Protein AF-A0A3M6QMN0-F1 (afdb_monomer_lite)

Sequence (146 aa):
MASDKSIEEGFLLYELNLHVQDMNRLHAMLEEGHPPVAEWAELGCGLRDWLEGPALAQVTAAGATAQHLFEPLCAEHQGFHETRRAALHAFAGGDAARARHASSQMLRHASQLGRLLMALDDALRSAKSSKPDKSGMLVSEPLSEA

Organism: NCBI:txid1550736

Foldseek 3Di:
DPPPCDPDQCNLVVLLVVLVVLLVVLVCCLVVVPQDDPVNLDDDRPVVVCLVPCQCVLLVLLDDQLNVLNVLLVVLVVLLSVLVVQLNVCSVVVNSVSNVVSSVSNVVSSVSNVVSSVSNSVSSVVSVVPDDDPPDPPDDDDDDDD

pLDDT: mean 82.27, std 16.37, range [32.12, 97.25]

Structure (mmCIF, N/CA/C/O backbone):
data_AF-A0A3M6QMN0-F1
#
_entry.id   AF-A0A3M6QMN0-F1
#
loop_
_atom_site.group_PDB
_atom_site.id
_atom_site.type_symbol
_atom_site.label_atom_id
_atom_site.label_alt_id
_atom_site.label_comp_id
_atom_site.label_asym_id
_atom_site.label_entity_id
_atom_site.label_seq_id
_atom_site.pdbx_PDB_ins_code
_atom_site.Cartn_x
_atom_site.Cartn_y
_atom_site.Cartn_z
_atom_site.occupancy
_atom_site.B_iso_or_equiv
_atom_site.auth_seq_id
_atom_site.auth_comp_id
_atom_site.auth_asym_id
_atom_site.auth_atom_id
_atom_site.pdbx_PDB_model_num
ATOM 1 N N . MET A 1 1 ? 3.027 10.008 28.516 1.00 32.12 1 MET A N 1
ATOM 2 C CA . MET A 1 1 ? 1.664 10.376 28.084 1.00 32.12 1 MET A CA 1
ATOM 3 C C . MET A 1 1 ? 1.558 10.038 26.608 1.00 32.12 1 MET A C 1
ATOM 5 O O . MET A 1 1 ? 2.128 10.755 25.799 1.00 32.12 1 MET A O 1
ATOM 9 N N . ALA A 1 2 ? 0.961 8.899 26.258 1.00 32.97 2 ALA A N 1
ATOM 10 C CA . ALA A 1 2 ? 0.657 8.601 24.863 1.00 32.97 2 ALA A CA 1
ATOM 11 C C . ALA A 1 2 ? -0.628 9.363 24.538 1.00 32.97 2 ALA A C 1
ATOM 13 O O . ALA A 1 2 ? -1.689 8.999 25.040 1.00 32.97 2 ALA A O 1
ATOM 14 N N . SER A 1 3 ? -0.516 10.477 23.808 1.00 37.97 3 SER A N 1
ATOM 15 C CA . SER A 1 3 ? -1.696 11.118 23.233 1.00 37.97 3 SER A CA 1
ATOM 16 C C . SER A 1 3 ? -2.458 10.060 22.450 1.00 37.97 3 SER A C 1
ATOM 18 O O . SER A 1 3 ? -1.859 9.341 21.648 1.00 37.97 3 SER A O 1
ATOM 20 N N . ASP A 1 4 ? -3.751 9.965 22.732 1.00 43.94 4 ASP A N 1
ATOM 21 C CA . ASP A 1 4 ? -4.736 9.173 22.009 1.00 43.94 4 ASP A CA 1
ATOM 22 C C . ASP A 1 4 ? -4.748 9.652 20.550 1.00 43.94 4 ASP A C 1
ATOM 24 O O . ASP A 1 4 ? -5.508 10.536 20.163 1.00 43.94 4 ASP A O 1
ATOM 28 N N . LYS A 1 5 ? -3.787 9.176 19.748 1.00 51.25 5 LYS A N 1
ATOM 29 C CA . LYS A 1 5 ? -3.716 9.453 18.315 1.00 51.25 5 LYS A CA 1
ATOM 30 C C . LYS A 1 5 ?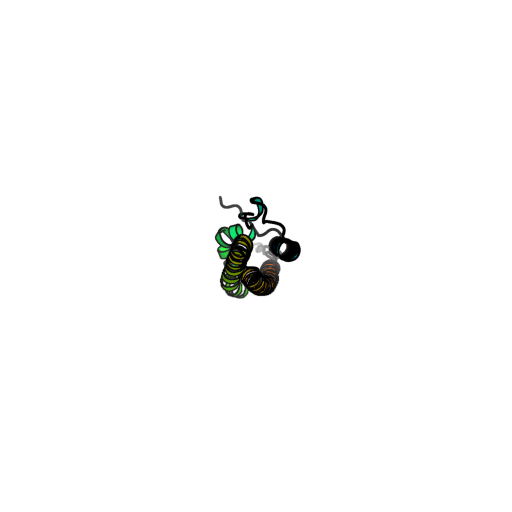 -4.769 8.581 17.659 1.00 51.25 5 LYS A C 1
ATOM 32 O O . LYS A 1 5 ? -4.449 7.556 17.066 1.00 51.25 5 LYS A O 1
ATOM 37 N N . SER A 1 6 ? -6.032 8.946 17.824 1.00 61.03 6 SER A N 1
ATOM 38 C CA . SER A 1 6 ? -7.105 8.424 16.993 1.00 61.03 6 SER A CA 1
ATOM 39 C C . SER A 1 6 ? -6.736 8.654 15.527 1.00 61.03 6 SER A C 1
ATOM 41 O O . SER A 1 6 ? -6.259 9.742 15.203 1.00 61.03 6 SER A O 1
ATOM 43 N N . ILE A 1 7 ? -6.957 7.669 14.649 1.00 72.44 7 ILE A N 1
ATOM 44 C CA . ILE A 1 7 ? -6.880 7.901 13.200 1.00 72.44 7 ILE A CA 1
ATOM 45 C C . ILE A 1 7 ? -7.738 9.127 12.860 1.00 72.44 7 ILE A C 1
ATOM 47 O O . ILE A 1 7 ? -8.933 9.148 13.192 1.00 72.44 7 ILE A O 1
ATOM 51 N N . GLU A 1 8 ? -7.122 10.117 12.210 1.00 77.56 8 GLU A N 1
ATOM 52 C CA . GLU A 1 8 ? -7.831 11.236 11.594 1.00 77.56 8 GLU A CA 1
ATOM 53 C C . GLU A 1 8 ? -8.813 10.700 10.550 1.00 77.56 8 GLU A C 1
ATOM 55 O O . GLU A 1 8 ? -8.507 9.776 9.791 1.00 77.56 8 GLU A O 1
ATOM 60 N N . GLU A 1 9 ? -10.025 11.247 10.530 1.00 77.25 9 GLU A N 1
ATOM 61 C CA . GLU A 1 9 ? -11.031 10.835 9.556 1.00 77.25 9 GLU A CA 1
ATOM 62 C C . GLU A 1 9 ? -10.492 10.989 8.130 1.00 77.25 9 GLU A C 1
ATOM 64 O O . GLU A 1 9 ? -9.913 12.010 7.770 1.00 77.25 9 GLU A O 1
ATOM 69 N N . GLY A 1 10 ? -10.660 9.945 7.317 1.00 81.69 10 GLY A N 1
ATOM 70 C CA . GLY A 1 10 ? -10.183 9.936 5.936 1.00 81.69 10 GLY A CA 1
ATOM 71 C C . GLY A 1 10 ? -8.716 9.542 5.745 1.00 81.69 10 GLY A C 1
ATOM 72 O O . GLY A 1 10 ? -8.315 9.384 4.596 1.00 81.69 10 GLY A O 1
ATOM 73 N N . PHE A 1 11 ? -7.935 9.293 6.807 1.00 89.06 11 PHE A N 1
ATOM 74 C CA . PHE A 1 11 ? -6.541 8.828 6.691 1.00 89.06 11 PHE A CA 1
ATOM 75 C C . PHE A 1 11 ? -6.396 7.600 5.776 1.00 89.06 11 PHE A C 1
ATOM 77 O O . PHE A 1 11 ? -5.602 7.615 4.841 1.00 89.06 11 PHE A O 1
ATOM 84 N N . LEU A 1 12 ? -7.204 6.553 5.986 1.00 89.31 12 LEU A N 1
ATOM 85 C CA . LEU A 1 12 ? -7.104 5.311 5.205 1.00 89.31 12 LEU A CA 1
ATOM 86 C C . LEU A 1 12 ? -7.433 5.523 3.718 1.00 89.31 12 LEU A C 1
ATOM 88 O O . LEU A 1 12 ? -6.816 4.906 2.850 1.00 89.31 12 LEU A O 1
ATOM 92 N N . LEU A 1 13 ? -8.373 6.422 3.413 1.00 87.25 13 LEU A N 1
ATOM 93 C CA . LEU A 1 13 ? -8.730 6.778 2.037 1.00 87.25 13 LEU A CA 1
ATOM 94 C C . LEU A 1 13 ? -7.658 7.650 1.377 1.00 87.25 13 LEU A C 1
ATOM 96 O O . LEU A 1 13 ? -7.368 7.479 0.193 1.00 87.25 13 LEU A O 1
ATOM 100 N N . TYR A 1 14 ? -7.052 8.561 2.139 1.00 89.06 14 TYR A N 1
ATOM 101 C CA . TYR A 1 14 ? -5.916 9.354 1.687 1.00 89.06 14 TYR A CA 1
ATOM 102 C C . TYR A 1 14 ? -4.731 8.453 1.316 1.00 89.06 14 TYR A C 1
ATOM 104 O O . TYR A 1 14 ? -4.208 8.560 0.205 1.00 89.06 14 TYR A O 1
ATOM 112 N N . GLU A 1 15 ? -4.374 7.508 2.188 1.00 89.75 15 GLU A N 1
ATOM 113 C CA . GLU A 1 15 ? -3.308 6.537 1.928 1.00 89.75 15 GLU A CA 1
ATOM 114 C C . GLU A 1 15 ? -3.624 5.648 0.717 1.00 89.75 15 GLU A C 1
ATOM 116 O O . GLU A 1 15 ? -2.757 5.434 -0.131 1.00 89.75 15 GLU A O 1
ATOM 121 N N . LEU A 1 16 ? -4.871 5.187 0.562 1.00 88.12 16 LEU A N 1
ATOM 122 C CA . LEU A 1 16 ? -5.293 4.456 -0.637 1.00 88.12 16 LEU A CA 1
ATOM 123 C C . LEU A 1 16 ? -5.080 5.289 -1.911 1.00 88.12 16 LEU A C 1
ATOM 125 O O . LEU A 1 16 ? -4.541 4.793 -2.901 1.00 88.12 16 LEU A O 1
ATOM 129 N N . ASN A 1 17 ? -5.468 6.563 -1.890 1.00 88.12 17 ASN A N 1
ATOM 130 C CA . ASN A 1 17 ? -5.266 7.461 -3.022 1.00 88.12 17 ASN A CA 1
ATOM 131 C C . ASN A 1 17 ? -3.771 7.656 -3.345 1.00 88.12 17 ASN A C 1
ATOM 133 O O . ASN A 1 17 ? -3.412 7.664 -4.523 1.00 88.12 17 ASN A O 1
ATOM 137 N N . LEU A 1 18 ? -2.888 7.741 -2.343 1.00 88.56 18 LEU A N 1
ATOM 138 C CA . LEU A 1 18 ? -1.439 7.791 -2.581 1.00 88.56 18 LEU A CA 1
ATOM 139 C C . LEU A 1 18 ? -0.929 6.537 -3.309 1.00 88.56 18 LEU A C 1
ATOM 141 O O . LEU A 1 18 ? -0.159 6.662 -4.263 1.00 88.56 18 LEU A O 1
ATOM 145 N N . HIS A 1 19 ? -1.406 5.348 -2.931 1.00 90.06 19 HIS A N 1
ATOM 146 C CA . HIS A 1 19 ? -1.042 4.096 -3.606 1.00 90.06 19 HIS A CA 1
ATOM 147 C C . HIS A 1 19 ? -1.545 4.050 -5.057 1.00 90.06 19 HIS A C 1
ATOM 149 O O . HIS A 1 19 ? -0.820 3.619 -5.953 1.00 90.06 19 HIS A O 1
ATOM 155 N N . VAL A 1 20 ? -2.758 4.546 -5.326 1.00 88.19 20 VAL A N 1
ATOM 156 C CA . VAL A 1 20 ? -3.295 4.653 -6.696 1.00 88.19 20 VAL A CA 1
ATOM 157 C C . VAL A 1 20 ? -2.468 5.622 -7.545 1.00 88.19 20 VAL A C 1
ATOM 159 O O . VAL A 1 20 ? -2.174 5.339 -8.708 1.00 88.19 20 VAL A O 1
ATOM 162 N N . GLN A 1 21 ? -2.055 6.759 -6.982 1.00 87.12 21 GLN A N 1
ATOM 163 C CA . GLN A 1 21 ? -1.193 7.706 -7.690 1.00 87.12 21 GLN A CA 1
ATOM 164 C C . GLN A 1 21 ? 0.176 7.103 -8.009 1.00 87.12 21 GLN A C 1
ATOM 166 O O . GLN A 1 21 ? 0.673 7.283 -9.120 1.00 87.12 21 GLN A O 1
ATOM 171 N N . ASP A 1 22 ? 0.770 6.373 -7.066 1.00 86.19 22 ASP A N 1
ATOM 172 C CA . ASP A 1 22 ? 2.033 5.667 -7.280 1.00 86.19 22 ASP A CA 1
ATOM 173 C C . ASP A 1 22 ? 1.914 4.609 -8.388 1.00 86.19 22 ASP A C 1
ATOM 175 O O . ASP A 1 22 ? 2.745 4.563 -9.296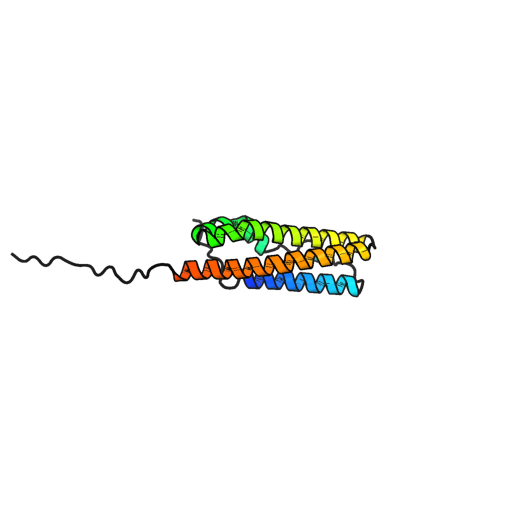 1.00 86.19 22 ASP A O 1
ATOM 179 N N . MET A 1 23 ? 0.820 3.845 -8.401 1.00 87.88 23 MET A N 1
ATOM 180 C CA . MET A 1 23 ? 0.515 2.909 -9.482 1.00 87.88 23 MET A CA 1
ATOM 181 C C . MET A 1 23 ? 0.435 3.575 -10.854 1.00 87.88 23 MET A C 1
ATOM 183 O O . MET A 1 23 ? 1.032 3.081 -11.812 1.00 87.88 23 MET A O 1
ATOM 187 N N . ASN A 1 24 ? -0.294 4.687 -10.959 1.00 86.50 24 ASN A N 1
ATOM 188 C CA . ASN A 1 24 ? -0.450 5.408 -12.221 1.00 86.50 24 ASN A CA 1
ATOM 189 C C . ASN A 1 24 ? 0.892 5.948 -12.725 1.00 86.50 24 ASN A C 1
ATOM 191 O O . ASN A 1 24 ? 1.178 5.859 -13.918 1.00 86.50 24 ASN A O 1
ATOM 195 N N . ARG A 1 25 ? 1.743 6.447 -11.819 1.00 85.69 25 ARG A N 1
ATOM 196 C CA . ARG A 1 25 ? 3.104 6.889 -12.157 1.00 85.69 25 ARG A CA 1
ATOM 197 C C . ARG A 1 25 ? 3.961 5.731 -12.655 1.00 85.69 25 ARG A C 1
ATOM 199 O O . ARG A 1 25 ? 4.615 5.874 -13.683 1.00 85.69 25 ARG A O 1
ATOM 206 N N . LEU A 1 26 ? 3.930 4.583 -11.973 1.00 85.12 26 LEU A N 1
ATOM 207 C CA . LEU A 1 26 ? 4.667 3.399 -12.418 1.00 85.12 26 LEU A CA 1
ATOM 208 C C . LEU A 1 26 ? 4.180 2.933 -13.794 1.00 85.12 26 LEU A C 1
ATOM 210 O O . LEU A 1 26 ? 4.994 2.596 -14.646 1.00 85.12 26 LEU A O 1
ATOM 214 N N . HIS A 1 27 ? 2.868 2.927 -14.029 1.00 86.00 27 HIS A N 1
ATOM 215 C CA . HIS A 1 27 ? 2.304 2.527 -15.314 1.00 86.00 27 HIS A CA 1
ATOM 216 C C . HIS A 1 27 ? 2.758 3.456 -16.446 1.00 86.00 27 HIS A C 1
ATOM 218 O O . HIS A 1 27 ? 3.270 2.971 -17.450 1.00 86.00 27 HIS A O 1
ATOM 224 N N . ALA A 1 28 ? 2.647 4.775 -16.256 1.00 85.44 28 ALA A N 1
ATOM 225 C CA . ALA A 1 28 ? 3.127 5.759 -17.225 1.00 85.44 28 ALA A CA 1
ATOM 226 C C . ALA A 1 28 ? 4.625 5.580 -17.511 1.00 85.44 28 ALA A C 1
ATOM 228 O O . ALA A 1 28 ? 5.034 5.523 -18.662 1.00 85.44 28 ALA A O 1
ATOM 229 N N . MET A 1 29 ? 5.438 5.374 -16.472 1.00 84.62 29 MET A N 1
ATOM 230 C CA . MET A 1 29 ? 6.874 5.118 -16.608 1.00 84.62 29 MET A CA 1
ATOM 231 C C . MET A 1 29 ? 7.175 3.867 -17.452 1.00 84.62 29 MET A C 1
ATOM 233 O O . MET A 1 29 ? 8.055 3.898 -18.311 1.00 84.62 29 MET A O 1
ATOM 237 N N . LEU A 1 30 ? 6.450 2.768 -17.219 1.00 83.38 30 LEU A N 1
ATOM 238 C CA . LEU A 1 30 ? 6.639 1.517 -17.959 1.00 83.38 30 LEU A CA 1
ATOM 239 C C . LEU A 1 30 ? 6.226 1.631 -19.434 1.00 83.38 30 LEU A C 1
ATOM 241 O O . LEU A 1 30 ? 6.864 1.002 -20.277 1.00 83.38 30 LEU A O 1
ATOM 245 N N . GLU A 1 31 ? 5.186 2.408 -19.739 1.00 84.75 31 GLU A N 1
ATOM 246 C CA . GLU A 1 31 ? 4.688 2.617 -21.106 1.00 84.75 31 GLU A CA 1
ATOM 247 C C . GLU A 1 31 ? 5.524 3.649 -21.881 1.00 84.75 31 GLU A C 1
ATOM 249 O O . GLU A 1 31 ? 5.846 3.440 -23.049 1.00 84.75 31 GLU A O 1
ATOM 254 N N . GLU A 1 32 ? 5.923 4.743 -21.230 1.00 83.38 32 GLU A N 1
ATOM 255 C CA . GLU A 1 32 ? 6.679 5.842 -21.846 1.00 83.38 32 GLU A CA 1
ATOM 256 C C . GLU A 1 32 ? 8.196 5.576 -21.880 1.00 83.38 32 GLU A C 1
ATOM 258 O O . GLU A 1 32 ? 8.937 6.252 -22.594 1.00 83.38 32 GLU A O 1
ATOM 263 N N . GLY A 1 33 ? 8.683 4.579 -21.133 1.00 73.94 33 GLY A N 1
ATOM 264 C CA . GLY A 1 33 ? 10.097 4.197 -21.112 1.00 73.94 33 GLY A CA 1
ATOM 265 C C . GLY A 1 33 ? 10.999 5.176 -20.354 1.00 73.94 33 GLY A C 1
ATOM 266 O O . GLY A 1 33 ? 12.221 5.140 -20.514 1.00 73.94 33 GLY A O 1
ATOM 267 N N . HIS A 1 34 ? 10.429 6.050 -19.523 1.00 73.38 34 HIS A N 1
ATOM 268 C CA . HIS A 1 34 ? 11.205 6.979 -18.707 1.00 73.38 34 HIS A CA 1
ATOM 269 C C . HIS A 1 34 ? 11.889 6.248 -17.541 1.00 73.38 34 HIS A C 1
ATOM 271 O O . HIS A 1 34 ? 11.259 5.422 -16.886 1.00 73.38 34 HIS A O 1
ATOM 277 N N . PRO A 1 35 ? 13.174 6.520 -17.247 1.00 63.66 35 PRO A N 1
ATOM 278 C CA . PRO A 1 35 ? 13.850 5.904 -16.112 1.00 63.66 35 PRO A CA 1
ATOM 279 C C . PRO A 1 35 ? 13.185 6.318 -14.789 1.00 63.66 35 PRO A C 1
ATOM 281 O O . PRO A 1 35 ? 12.773 7.475 -14.657 1.00 63.66 35 PRO A O 1
ATOM 284 N N . PRO A 1 36 ? 13.109 5.421 -13.787 1.00 62.09 36 PRO A N 1
ATOM 285 C CA . PRO A 1 36 ? 12.656 5.800 -12.459 1.00 62.09 36 PRO A CA 1
ATOM 286 C C . PRO A 1 36 ? 13.590 6.868 -11.893 1.00 62.09 36 PRO A C 1
ATOM 288 O O . PRO A 1 36 ? 14.809 6.691 -11.845 1.00 62.09 36 PRO A O 1
ATOM 291 N N . VAL A 1 37 ? 13.018 7.985 -11.458 1.00 63.69 37 VAL A N 1
ATOM 292 C CA . VAL A 1 37 ? 13.769 9.028 -10.755 1.00 63.69 37 VAL A CA 1
ATOM 293 C C . VAL A 1 37 ? 14.143 8.485 -9.373 1.00 63.69 37 VAL A C 1
ATOM 295 O O . VAL A 1 37 ? 13.326 7.822 -8.735 1.00 63.69 37 VAL A O 1
ATOM 298 N N . ALA A 1 38 ? 15.366 8.740 -8.896 1.00 55.88 38 ALA A N 1
ATOM 299 C CA . ALA A 1 38 ? 15.866 8.206 -7.618 1.00 55.88 38 ALA A CA 1
ATOM 300 C C . ALA A 1 38 ? 14.942 8.514 -6.417 1.00 55.88 38 ALA A C 1
ATOM 302 O O . ALA A 1 38 ? 14.858 7.729 -5.477 1.00 55.88 38 ALA A O 1
ATOM 303 N N . GLU A 1 39 ? 14.182 9.607 -6.492 1.00 55.53 39 GLU A N 1
ATOM 304 C CA . GLU A 1 39 ? 13.162 10.011 -5.514 1.00 55.53 39 GLU A CA 1
ATOM 305 C C . GLU A 1 39 ? 11.999 9.009 -5.372 1.00 55.53 39 GLU A C 1
ATOM 307 O O . GLU A 1 39 ? 11.268 9.041 -4.386 1.00 55.53 39 GLU A O 1
ATOM 312 N N . TRP A 1 40 ? 11.806 8.097 -6.328 1.00 57.62 40 TRP A N 1
ATOM 313 C CA . TRP A 1 40 ? 10.689 7.146 -6.330 1.00 57.62 40 TRP A CA 1
ATOM 314 C C . TRP A 1 40 ? 11.004 5.835 -5.604 1.00 57.62 40 TRP A C 1
ATOM 316 O O . TRP A 1 40 ? 10.109 5.001 -5.438 1.00 57.62 40 TRP A O 1
ATOM 326 N N . ALA A 1 41 ? 12.251 5.625 -5.177 1.00 53.94 41 ALA A N 1
ATOM 327 C CA . ALA A 1 41 ? 12.669 4.391 -4.517 1.00 53.94 41 ALA A CA 1
ATOM 328 C C . ALA A 1 41 ? 12.159 4.282 -3.068 1.00 53.94 41 ALA A C 1
ATOM 330 O O . ALA A 1 41 ? 11.881 3.173 -2.613 1.00 53.94 41 ALA A O 1
ATOM 331 N N . GLU A 1 42 ? 11.980 5.408 -2.368 1.00 55.75 42 GLU A N 1
ATOM 332 C CA . GLU A 1 42 ? 11.708 5.428 -0.923 1.00 55.75 42 GLU A CA 1
ATOM 333 C C . GLU A 1 42 ? 10.771 6.572 -0.506 1.00 55.75 42 GLU A C 1
ATOM 335 O O . GLU A 1 42 ? 11.045 7.317 0.433 1.00 55.75 42 GLU A O 1
ATOM 340 N N . LEU A 1 43 ? 9.624 6.722 -1.173 1.00 57.81 43 LEU A N 1
ATOM 341 C CA . LEU A 1 43 ? 8.548 7.498 -0.556 1.00 57.81 43 LEU A CA 1
ATOM 342 C C . LEU A 1 43 ? 8.088 6.735 0.691 1.00 57.81 43 LEU A C 1
ATOM 344 O O . LEU A 1 43 ? 7.605 5.603 0.597 1.00 57.81 43 LEU A O 1
ATOM 348 N N . GLY A 1 44 ? 8.307 7.332 1.865 1.00 66.50 44 GLY A N 1
ATOM 349 C CA . GLY A 1 44 ? 7.761 6.832 3.123 1.00 66.50 44 GLY A CA 1
ATOM 350 C C . GLY A 1 44 ? 6.258 6.604 2.970 1.00 66.50 44 GLY A C 1
ATOM 351 O O . GLY A 1 44 ? 5.549 7.462 2.450 1.00 66.50 44 GLY A O 1
ATOM 352 N N . CYS A 1 45 ? 5.793 5.421 3.363 1.00 86.44 45 CYS A N 1
ATOM 353 C CA . CYS A 1 45 ? 4.389 5.055 3.276 1.00 86.44 45 CYS A CA 1
ATOM 354 C C . CYS A 1 45 ? 3.743 5.338 4.634 1.00 86.44 45 CYS A C 1
ATOM 356 O O . CYS A 1 45 ? 4.041 4.641 5.604 1.00 86.44 45 CYS A O 1
ATOM 358 N N . GLY A 1 46 ? 2.881 6.356 4.710 1.00 88.62 46 GLY A N 1
ATOM 359 C CA . GLY A 1 46 ? 2.192 6.717 5.953 1.00 88.62 46 GLY A CA 1
ATOM 360 C C . GLY A 1 46 ? 1.354 5.557 6.489 1.00 88.62 46 GLY A C 1
ATOM 361 O O . GLY A 1 46 ? 1.305 5.323 7.698 1.00 88.62 46 GLY A O 1
ATOM 362 N N . LEU A 1 47 ? 0.777 4.759 5.585 1.00 91.25 47 LEU A N 1
ATOM 363 C CA . LEU A 1 47 ? 0.097 3.519 5.932 1.00 91.25 47 LEU A CA 1
ATOM 364 C C . LEU A 1 47 ? 1.034 2.521 6.618 1.00 91.25 47 LEU A C 1
ATOM 366 O O . LEU A 1 47 ? 0.639 1.951 7.629 1.00 91.25 47 LEU A O 1
ATOM 370 N N . ARG A 1 48 ? 2.273 2.339 6.140 1.00 91.75 48 ARG A N 1
ATOM 371 C CA . ARG A 1 48 ? 3.265 1.476 6.807 1.00 91.75 48 ARG A CA 1
ATOM 372 C C . ARG A 1 48 ? 3.530 1.943 8.232 1.00 91.75 48 ARG A C 1
ATOM 374 O O . ARG A 1 48 ? 3.444 1.142 9.157 1.00 91.75 48 ARG A O 1
ATOM 381 N N . ASP A 1 49 ? 3.811 3.231 8.400 1.00 91.00 49 ASP A N 1
ATOM 382 C CA . ASP A 1 49 ? 4.145 3.803 9.705 1.00 91.00 49 ASP A CA 1
ATOM 383 C C . ASP A 1 49 ? 2.970 3.657 10.688 1.00 91.00 49 ASP A C 1
ATOM 385 O O . ASP A 1 49 ? 3.156 3.437 11.888 1.00 91.00 49 ASP A O 1
ATOM 389 N N . TRP A 1 50 ? 1.736 3.726 10.179 1.00 93.50 50 TRP A N 1
ATOM 390 C CA . TRP A 1 50 ? 0.544 3.431 10.961 1.00 93.50 50 TRP A CA 1
ATOM 391 C C . TRP A 1 50 ? 0.425 1.938 11.310 1.00 93.50 50 TRP A C 1
ATOM 393 O O . TRP A 1 50 ? 0.237 1.617 12.488 1.00 93.50 50 TRP A O 1
ATOM 403 N N . LEU A 1 51 ? 0.564 1.042 10.323 1.00 93.12 51 LEU A N 1
ATOM 404 C CA . LEU A 1 51 ? 0.476 -0.419 10.480 1.00 93.12 51 LEU A CA 1
ATOM 405 C C . LEU A 1 51 ? 1.492 -0.955 11.499 1.00 93.12 51 LEU A C 1
ATOM 407 O O . LEU A 1 51 ? 1.141 -1.783 12.337 1.00 93.12 51 LEU A O 1
ATOM 411 N N . GLU A 1 52 ? 2.729 -0.461 11.452 1.00 90.19 52 GLU A N 1
ATOM 412 C CA . GLU A 1 52 ? 3.819 -0.847 12.360 1.00 90.19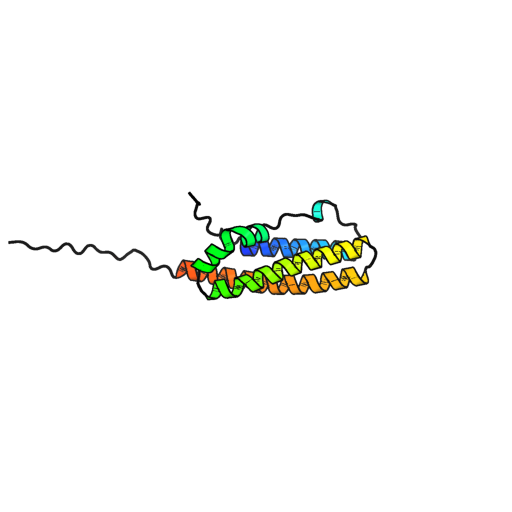 52 GLU A CA 1
ATOM 413 C C . GLU A 1 52 ? 3.733 -0.154 13.730 1.00 90.19 52 GLU A C 1
ATOM 415 O O . GLU A 1 52 ? 4.384 -0.572 14.689 1.00 90.19 52 GLU A O 1
ATOM 420 N N . GLY A 1 53 ? 2.933 0.908 13.833 1.00 89.94 53 GLY A N 1
ATOM 421 C CA . GLY A 1 53 ? 2.766 1.700 15.041 1.00 89.94 53 GLY A CA 1
ATOM 422 C C . GLY A 1 53 ? 1.409 1.468 15.717 1.00 89.94 53 GLY A C 1
ATOM 423 O O . GLY A 1 53 ? 1.161 0.409 16.297 1.00 89.94 53 GLY A O 1
ATOM 424 N N . PRO A 1 54 ? 0.523 2.480 15.744 1.00 91.56 54 PRO A N 1
ATOM 425 C CA . PRO A 1 54 ? -0.677 2.452 16.575 1.00 91.56 54 PRO A CA 1
ATOM 426 C C . PRO A 1 54 ? -1.808 1.566 16.030 1.00 91.56 54 PRO A C 1
ATOM 428 O O . PRO A 1 54 ? -2.794 1.363 16.746 1.00 91.56 54 PRO A O 1
ATOM 431 N N . ALA A 1 55 ? -1.705 1.049 14.800 1.00 91.81 55 ALA A N 1
ATOM 432 C CA . ALA A 1 55 ? -2.803 0.348 14.144 1.00 91.81 55 ALA A CA 1
ATOM 433 C C . ALA A 1 55 ? -3.340 -0.826 14.959 1.00 91.81 55 ALA A C 1
ATOM 435 O O . ALA A 1 55 ? -4.545 -0.898 15.192 1.00 91.81 55 ALA A O 1
ATOM 436 N N . LEU A 1 56 ? -2.456 -1.700 15.455 1.00 93.56 56 LEU A N 1
ATOM 437 C CA . LEU A 1 56 ? -2.862 -2.903 16.184 1.00 93.56 56 LEU A CA 1
ATOM 438 C C . LEU A 1 56 ? -3.727 -2.565 17.408 1.00 93.56 56 LEU A C 1
ATOM 440 O O . LEU A 1 56 ? -4.756 -3.199 17.640 1.00 93.56 56 LEU A O 1
ATOM 444 N N . ALA A 1 57 ? -3.354 -1.539 18.173 1.00 92.75 57 ALA A N 1
ATOM 445 C CA . ALA A 1 57 ? -4.128 -1.107 19.334 1.00 92.75 57 ALA A CA 1
ATOM 446 C C . ALA A 1 57 ? -5.505 -0.554 18.926 1.00 92.75 57 ALA A C 1
ATOM 448 O O . ALA A 1 57 ? -6.515 -0.866 19.559 1.00 92.75 57 ALA A O 1
ATOM 449 N N . GLN A 1 58 ? -5.561 0.226 17.845 1.00 91.44 58 GLN A N 1
ATOM 450 C CA . GLN A 1 58 ? -6.797 0.836 17.353 1.00 91.44 58 GLN A CA 1
ATOM 451 C C . GLN A 1 58 ? -7.772 -0.197 16.778 1.00 91.44 58 GLN A C 1
ATOM 453 O O . GLN A 1 58 ? -8.953 -0.177 17.126 1.00 91.44 58 GLN A O 1
ATOM 458 N N . VAL A 1 59 ? -7.292 -1.133 15.952 1.00 93.94 59 VAL A N 1
ATOM 459 C CA . VAL A 1 59 ? -8.133 -2.219 15.423 1.00 93.94 59 VAL A CA 1
ATOM 460 C C . VAL A 1 59 ? -8.573 -3.160 16.541 1.00 93.94 59 VAL A C 1
ATOM 462 O O . VAL A 1 59 ? -9.713 -3.617 16.540 1.00 93.94 59 VAL A O 1
ATOM 465 N N . THR A 1 60 ? -7.721 -3.378 17.552 1.00 94.12 60 THR A N 1
ATOM 466 C CA . THR A 1 60 ? -8.085 -4.170 18.732 1.00 94.12 60 THR A CA 1
ATOM 467 C C . THR A 1 60 ? -9.250 -3.532 19.480 1.00 94.12 60 THR A C 1
ATOM 469 O O . THR A 1 60 ? -10.235 -4.213 19.768 1.00 94.12 60 THR A O 1
ATOM 472 N N . ALA A 1 61 ? -9.170 -2.223 19.735 1.00 91.69 61 ALA A N 1
ATOM 473 C CA . ALA A 1 61 ? -10.208 -1.461 20.422 1.00 91.69 61 ALA A CA 1
ATOM 474 C C . ALA A 1 61 ? -11.526 -1.361 19.631 1.00 91.69 61 ALA A C 1
ATOM 476 O O . ALA A 1 61 ? -12.586 -1.208 20.235 1.00 91.69 61 ALA A O 1
ATOM 477 N N . ALA A 1 62 ? -11.475 -1.455 18.299 1.00 91.38 62 ALA A N 1
ATOM 478 C CA . ALA A 1 62 ? -12.656 -1.421 17.437 1.00 91.38 62 ALA A CA 1
ATOM 479 C C . ALA A 1 62 ? -13.425 -2.755 17.377 1.00 91.38 62 ALA A C 1
ATOM 481 O O . ALA A 1 62 ? -14.583 -2.778 16.963 1.00 91.38 62 ALA A O 1
ATOM 482 N N . GLY A 1 63 ? -12.813 -3.856 17.823 1.00 94.12 63 GLY A N 1
ATOM 483 C CA . GLY A 1 63 ? -13.460 -5.160 17.964 1.00 94.12 63 GLY A CA 1
ATOM 484 C C . GLY A 1 63 ? -13.047 -6.193 16.914 1.00 94.12 63 GLY A C 1
ATOM 485 O O . GLY A 1 63 ? -12.209 -5.950 16.045 1.00 94.12 63 GLY A O 1
ATOM 486 N N . ALA A 1 64 ? -13.642 -7.385 17.014 1.00 94.69 64 ALA A N 1
ATOM 487 C CA . ALA A 1 64 ? -13.199 -8.569 16.278 1.00 94.69 64 ALA A CA 1
ATOM 488 C C . ALA A 1 64 ? -13.193 -8.371 14.755 1.00 94.69 64 ALA A C 1
ATOM 490 O O . ALA A 1 64 ? -12.254 -8.806 14.097 1.00 94.69 64 ALA A O 1
ATOM 491 N N . THR A 1 65 ? -14.193 -7.697 14.182 1.00 95.00 65 THR A N 1
ATOM 492 C CA . THR A 1 65 ? -14.253 -7.456 12.730 1.00 95.00 65 THR A CA 1
ATOM 493 C C . THR A 1 65 ? -13.032 -6.685 12.229 1.00 95.00 65 THR A C 1
ATOM 495 O O . THR A 1 65 ? -12.417 -7.096 11.252 1.00 95.00 65 THR A O 1
ATOM 498 N N . ALA A 1 66 ? -12.634 -5.610 12.918 1.00 94.94 66 ALA A N 1
ATOM 499 C CA . ALA A 1 66 ? -11.462 -4.821 12.543 1.00 94.94 66 ALA A CA 1
ATOM 500 C C . ALA A 1 66 ? -10.159 -5.624 12.697 1.00 94.94 66 ALA A C 1
ATOM 502 O O . ALA A 1 66 ? -9.285 -5.549 11.837 1.00 94.94 66 ALA A O 1
ATOM 503 N N . GLN A 1 67 ? -10.049 -6.444 13.749 1.00 95.50 67 GLN A N 1
ATOM 504 C CA . GLN A 1 67 ? -8.890 -7.320 13.957 1.00 95.50 67 GLN A CA 1
ATOM 505 C C . GLN A 1 67 ? -8.731 -8.358 12.834 1.00 95.50 67 GLN A C 1
ATOM 507 O O . GLN A 1 67 ? -7.624 -8.543 12.337 1.00 95.50 67 GLN A O 1
ATOM 512 N N . HIS A 1 68 ? -9.824 -8.986 12.378 1.00 96.50 68 HIS A N 1
ATOM 513 C CA . HIS A 1 68 ? -9.778 -9.970 11.284 1.00 96.50 68 HIS A CA 1
ATOM 514 C C . HIS A 1 68 ? -9.337 -9.368 9.942 1.00 96.50 68 HIS A C 1
ATOM 516 O O . HIS A 1 68 ? -8.851 -10.091 9.076 1.00 96.50 68 HIS A O 1
ATOM 522 N N . LEU A 1 69 ? -9.503 -8.057 9.754 1.00 96.62 69 LEU A N 1
ATOM 523 C CA . LEU A 1 69 ? -9.064 -7.355 8.546 1.00 96.62 69 LEU A CA 1
ATOM 524 C C . LEU A 1 69 ? -7.584 -6.958 8.598 1.00 96.62 69 LEU A C 1
ATOM 526 O O . LEU A 1 69 ? -6.989 -6.712 7.552 1.00 96.62 69 LEU A O 1
ATOM 530 N N . PHE A 1 70 ? -6.988 -6.895 9.791 1.00 95.31 70 PHE A N 1
ATOM 531 C CA . PHE A 1 70 ? -5.672 -6.295 9.998 1.00 95.31 70 PHE A CA 1
ATOM 532 C C . PHE A 1 70 ? -4.524 -7.117 9.403 1.00 95.31 70 PHE A C 1
ATOM 534 O O . PHE A 1 70 ? -3.705 -6.583 8.663 1.00 95.31 70 PHE A O 1
ATOM 541 N N . GLU A 1 71 ? -4.470 -8.420 9.674 1.00 95.62 71 GLU A N 1
ATOM 542 C CA . GLU A 1 71 ? -3.402 -9.279 9.147 1.00 95.62 71 GLU A CA 1
ATOM 543 C C . GLU A 1 71 ? -3.422 -9.371 7.606 1.00 95.62 71 GLU A C 1
ATOM 545 O O . GLU A 1 71 ? -2.377 -9.131 6.991 1.00 95.62 71 GLU A O 1
ATOM 550 N N . PRO A 1 72 ? -4.580 -9.599 6.944 1.00 97.25 72 PRO A N 1
ATOM 551 C CA . PRO A 1 72 ? -4.662 -9.509 5.489 1.00 97.25 72 PRO A CA 1
ATOM 552 C C . PRO A 1 72 ? -4.229 -8.142 4.949 1.00 97.25 72 PRO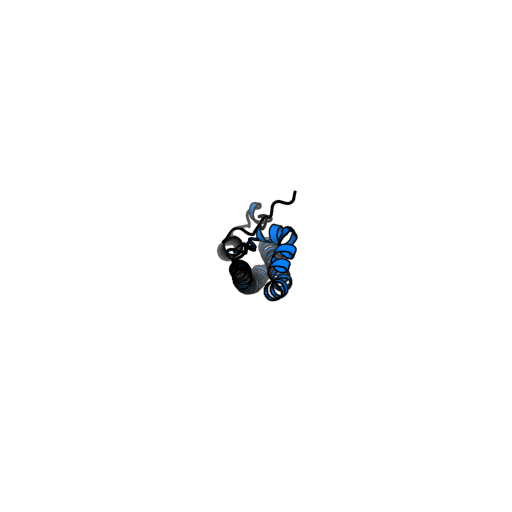 A C 1
ATOM 554 O O . PRO A 1 72 ? -3.570 -8.074 3.916 1.00 97.25 72 PRO A O 1
ATOM 557 N N . LEU A 1 73 ? -4.574 -7.050 5.642 1.00 96.31 73 LEU A N 1
ATOM 558 C CA . LEU A 1 73 ? -4.195 -5.699 5.227 1.00 96.31 73 LEU A CA 1
ATOM 559 C C . LEU A 1 73 ? -2.673 -5.526 5.210 1.00 96.31 73 LEU A C 1
ATOM 561 O O . LEU A 1 73 ? -2.128 -5.030 4.223 1.00 96.31 73 LEU A O 1
ATOM 565 N N . CYS A 1 74 ? -1.990 -5.975 6.266 1.00 95.44 74 CYS A N 1
ATOM 566 C CA . CYS A 1 74 ? -0.531 -5.952 6.348 1.00 95.44 74 CYS A CA 1
ATOM 567 C C . CYS A 1 74 ? 0.116 -6.752 5.211 1.00 95.44 74 CYS A C 1
ATOM 569 O O . CYS A 1 74 ? 1.028 -6.252 4.549 1.00 95.44 74 CYS A O 1
ATOM 571 N N . ALA A 1 75 ? -0.378 -7.968 4.959 1.00 95.88 75 ALA A N 1
ATOM 572 C CA . ALA A 1 75 ? 0.160 -8.844 3.922 1.00 95.88 75 ALA A CA 1
ATOM 573 C C . ALA A 1 75 ? 0.027 -8.230 2.519 1.00 95.88 75 ALA A C 1
ATOM 575 O O . ALA A 1 75 ? 0.978 -8.233 1.738 1.00 95.88 75 ALA A O 1
ATOM 576 N N . GLU A 1 76 ? -1.133 -7.656 2.203 1.00 96.19 76 GLU A N 1
ATOM 577 C CA . GLU A 1 76 ? -1.395 -7.061 0.888 1.00 96.19 76 GLU A CA 1
ATOM 578 C C . GLU A 1 76 ? -0.621 -5.759 0.675 1.00 96.19 76 GLU A C 1
ATOM 580 O O . GLU A 1 76 ? -0.100 -5.515 -0.415 1.00 96.19 76 GLU A O 1
ATOM 585 N N . HIS A 1 77 ? -0.470 -4.951 1.725 1.00 95.25 77 HIS A N 1
ATOM 586 C CA . HIS A 1 77 ? 0.383 -3.767 1.701 1.00 95.25 77 HIS A CA 1
ATOM 587 C C . HIS A 1 77 ? 1.861 -4.131 1.463 1.00 95.25 77 HIS A C 1
ATOM 589 O O . HIS A 1 77 ? 2.528 -3.526 0.620 1.00 95.25 77 HIS A O 1
ATOM 595 N N . GLN A 1 78 ? 2.376 -5.157 2.148 1.00 94.44 78 GLN A N 1
ATOM 596 C CA . GLN A 1 78 ? 3.734 -5.648 1.914 1.00 94.44 78 GLN A CA 1
ATOM 597 C C . GLN A 1 78 ? 3.899 -6.185 0.482 1.00 94.44 78 GLN A C 1
ATOM 599 O O . GLN A 1 78 ? 4.834 -5.788 -0.218 1.00 94.44 78 GLN A O 1
ATOM 604 N N . GLY A 1 79 ? 2.962 -7.018 0.016 1.00 94.62 79 GLY A N 1
ATOM 605 C CA . GLY A 1 79 ? 2.972 -7.575 -1.339 1.00 94.62 79 GLY A CA 1
ATOM 606 C C . GLY A 1 79 ? 2.945 -6.500 -2.430 1.00 94.62 79 GLY A C 1
ATOM 607 O O . GLY A 1 79 ? 3.668 -6.600 -3.427 1.00 94.62 79 GLY A O 1
ATOM 608 N N . PHE A 1 80 ? 2.196 -5.413 -2.223 1.00 94.19 80 PHE A N 1
ATOM 609 C CA . PHE A 1 80 ? 2.214 -4.248 -3.108 1.00 94.19 80 PHE A CA 1
ATOM 610 C C . PHE A 1 80 ? 3.627 -3.659 -3.250 1.00 94.19 80 PHE A C 1
ATOM 612 O O . PHE A 1 80 ? 4.139 -3.526 -4.362 1.00 94.19 80 PHE A O 1
ATOM 619 N N . HIS A 1 81 ? 4.299 -3.349 -2.139 1.00 92.44 81 HIS A N 1
ATOM 620 C CA . HIS A 1 81 ? 5.631 -2.740 -2.184 1.00 92.44 81 HIS A CA 1
ATOM 621 C C . HIS A 1 81 ? 6.713 -3.684 -2.725 1.00 92.44 81 HIS A C 1
ATOM 623 O O . HIS A 1 81 ? 7.616 -3.244 -3.444 1.00 92.44 81 HIS A O 1
ATOM 629 N N . GLU A 1 82 ? 6.629 -4.978 -2.421 1.00 93.19 82 GLU A N 1
ATOM 630 C CA . GLU A 1 82 ? 7.545 -5.985 -2.961 1.00 93.19 82 GLU A CA 1
ATOM 631 C C . GLU A 1 82 ? 7.404 -6.121 -4.481 1.00 93.19 82 GLU A C 1
ATOM 633 O O . GLU A 1 82 ? 8.403 -6.085 -5.207 1.00 93.19 82 GLU A O 1
ATOM 638 N N . THR A 1 83 ? 6.170 -6.207 -4.984 1.00 93.62 83 THR A N 1
ATOM 639 C CA . THR A 1 83 ? 5.903 -6.304 -6.428 1.00 93.62 83 THR A CA 1
ATOM 640 C C . THR A 1 83 ? 6.250 -5.015 -7.167 1.00 93.62 83 THR A C 1
ATOM 642 O O . THR A 1 83 ? 6.828 -5.080 -8.255 1.00 93.62 83 THR A O 1
ATOM 645 N N . ARG A 1 84 ? 6.026 -3.847 -6.554 1.00 91.12 84 ARG A N 1
ATOM 646 C CA . ARG A 1 84 ? 6.514 -2.555 -7.057 1.00 91.12 84 ARG A CA 1
ATOM 647 C C . ARG A 1 84 ? 8.035 -2.545 -7.211 1.00 91.12 84 ARG A C 1
ATOM 649 O O . ARG A 1 84 ? 8.550 -2.193 -8.272 1.00 91.12 84 ARG A O 1
ATOM 656 N N . ARG A 1 85 ? 8.771 -2.966 -6.175 1.00 90.56 85 ARG A N 1
ATOM 657 C CA . ARG A 1 85 ? 10.241 -3.055 -6.212 1.00 90.56 85 ARG A CA 1
ATOM 658 C C . ARG A 1 85 ? 10.707 -4.016 -7.306 1.00 90.56 85 ARG A C 1
ATOM 660 O O . ARG A 1 85 ? 11.644 -3.702 -8.037 1.00 90.56 85 ARG A O 1
ATOM 667 N N . ALA A 1 86 ? 10.032 -5.155 -7.456 1.00 91.81 86 ALA A N 1
ATOM 668 C CA . ALA A 1 86 ? 10.321 -6.116 -8.515 1.00 91.81 86 ALA A CA 1
ATOM 669 C C . ALA A 1 86 ? 10.087 -5.530 -9.919 1.00 91.81 86 ALA A C 1
ATOM 671 O O . ALA A 1 86 ? 10.903 -5.763 -10.811 1.00 91.81 86 ALA A O 1
ATOM 672 N N . ALA A 1 87 ? 9.019 -4.746 -10.113 1.00 91.06 87 ALA A N 1
ATOM 673 C CA . ALA A 1 87 ? 8.732 -4.072 -11.377 1.00 91.06 87 ALA A CA 1
ATOM 674 C C . ALA A 1 87 ? 9.816 -3.045 -11.733 1.00 91.06 87 ALA A C 1
ATOM 676 O O . ALA A 1 87 ? 10.334 -3.067 -12.848 1.00 91.06 87 ALA A O 1
ATOM 677 N N . LEU A 1 88 ? 10.214 -2.209 -10.768 1.00 88.81 88 LEU A N 1
ATOM 678 C CA . LEU A 1 88 ? 11.285 -1.223 -10.935 1.00 88.81 88 LEU A CA 1
ATOM 679 C C . LEU A 1 88 ? 12.630 -1.882 -11.259 1.00 88.81 88 LEU A C 1
ATOM 681 O O . LEU A 1 88 ? 13.318 -1.458 -12.183 1.00 88.81 88 LEU A O 1
ATOM 685 N N . HIS A 1 89 ? 12.987 -2.950 -10.541 1.00 90.06 89 HIS A N 1
ATOM 686 C CA . HIS A 1 89 ? 14.225 -3.688 -10.788 1.00 90.06 89 HIS A CA 1
ATOM 687 C C . HIS A 1 89 ? 14.235 -4.345 -12.176 1.00 90.06 89 HIS A C 1
ATOM 689 O O . HIS A 1 89 ? 15.244 -4.305 -12.876 1.00 90.06 89 HIS A O 1
ATOM 695 N N . ALA A 1 90 ? 13.120 -4.953 -12.594 1.00 91.31 90 ALA A N 1
ATOM 696 C CA . ALA A 1 90 ? 12.999 -5.547 -13.924 1.00 91.31 90 ALA A CA 1
ATOM 697 C C . ALA A 1 90 ? 13.115 -4.491 -15.032 1.00 91.31 90 ALA A C 1
ATOM 699 O O . ALA A 1 90 ? 13.834 -4.704 -16.006 1.00 91.31 90 ALA A O 1
ATOM 700 N N . PHE A 1 91 ? 12.469 -3.338 -14.850 1.00 88.69 91 PHE A N 1
ATOM 701 C CA . PHE A 1 91 ? 12.545 -2.222 -15.786 1.00 88.69 91 PHE A CA 1
ATOM 702 C C . PHE A 1 91 ? 13.968 -1.657 -15.901 1.00 88.69 91 PHE A C 1
ATOM 704 O O . PHE A 1 91 ? 14.480 -1.520 -17.009 1.00 88.69 91 PHE A O 1
ATOM 711 N N . ALA A 1 92 ? 14.648 -1.426 -14.773 1.00 86.69 92 ALA A N 1
ATOM 712 C CA . ALA A 1 92 ? 16.043 -0.980 -14.752 1.00 86.69 92 ALA A CA 1
ATOM 713 C C . ALA A 1 92 ? 17.003 -1.987 -15.417 1.00 86.69 92 ALA A C 1
ATOM 715 O O . ALA A 1 92 ? 18.013 -1.593 -15.994 1.00 86.69 92 ALA A O 1
ATOM 716 N N . GLY A 1 93 ? 16.675 -3.282 -15.367 1.00 89.75 93 GLY A N 1
ATOM 717 C CA . GLY A 1 93 ? 17.400 -4.346 -16.065 1.00 89.75 93 GLY A CA 1
ATOM 718 C C . GLY A 1 93 ? 17.030 -4.524 -17.545 1.00 89.75 93 GLY A C 1
ATOM 719 O O . GLY A 1 93 ? 17.560 -5.433 -18.178 1.00 89.75 93 GLY A O 1
ATOM 720 N N . GLY A 1 94 ? 16.117 -3.714 -18.095 1.00 89.56 94 GLY A N 1
ATOM 721 C CA . GLY A 1 94 ? 15.647 -3.821 -19.482 1.00 89.56 94 GLY A CA 1
ATOM 722 C C . GLY A 1 94 ? 14.677 -4.982 -19.752 1.00 89.56 94 GLY A C 1
ATOM 723 O O . GLY A 1 94 ? 14.339 -5.248 -20.905 1.00 89.56 94 GLY A O 1
ATOM 724 N N . ASP A 1 95 ? 14.194 -5.674 -18.717 1.00 93.38 95 ASP A N 1
ATOM 725 C CA . ASP A 1 95 ? 13.266 -6.801 -18.838 1.00 93.38 95 ASP A CA 1
ATOM 726 C C . ASP A 1 95 ? 11.807 -6.317 -18.797 1.00 93.38 95 ASP A C 1
ATOM 728 O O . ASP A 1 95 ? 11.104 -6.394 -17.782 1.00 93.38 95 ASP A O 1
ATOM 732 N N . ALA A 1 96 ? 11.340 -5.799 -19.935 1.00 89.62 96 ALA A N 1
ATOM 733 C CA . ALA A 1 96 ? 9.992 -5.246 -20.074 1.00 89.62 96 ALA A CA 1
ATOM 734 C C . ALA A 1 96 ? 8.878 -6.279 -19.811 1.00 89.62 96 ALA A C 1
ATOM 736 O O . ALA A 1 96 ? 7.800 -5.929 -19.324 1.00 89.62 96 ALA A O 1
ATOM 737 N N . ALA A 1 97 ? 9.109 -7.558 -20.127 1.00 92.19 97 ALA A N 1
ATOM 738 C CA . ALA A 1 97 ? 8.127 -8.614 -19.889 1.00 92.19 97 ALA A CA 1
ATOM 739 C C . ALA A 1 97 ? 7.945 -8.860 -18.386 1.00 92.19 97 ALA A C 1
ATOM 741 O O . ALA A 1 97 ? 6.815 -8.867 -17.888 1.00 92.19 97 ALA A O 1
ATOM 742 N N . ARG A 1 98 ? 9.052 -8.986 -17.649 1.00 93.94 98 ARG A N 1
ATOM 743 C CA . ARG A 1 98 ? 9.024 -9.146 -16.194 1.00 93.94 98 ARG A CA 1
ATOM 744 C C . ARG A 1 98 ? 8.506 -7.897 -15.485 1.00 93.94 98 ARG A C 1
ATOM 746 O O . ARG A 1 98 ? 7.761 -8.037 -14.517 1.00 93.94 98 ARG A O 1
ATOM 753 N N . ALA A 1 99 ? 8.823 -6.702 -15.985 1.00 91.50 99 ALA A N 1
ATOM 754 C CA . ALA A 1 99 ? 8.303 -5.449 -15.441 1.00 91.50 99 ALA A CA 1
ATOM 755 C C . ALA A 1 99 ? 6.769 -5.367 -15.559 1.00 91.50 99 ALA A C 1
ATOM 757 O O . ALA A 1 99 ? 6.085 -5.117 -14.565 1.00 91.50 99 ALA A O 1
ATOM 758 N N . ARG A 1 100 ? 6.207 -5.680 -16.737 1.00 90.38 100 ARG A N 1
ATOM 759 C CA . ARG A 1 100 ? 4.747 -5.745 -16.947 1.00 90.38 100 ARG A CA 1
ATOM 760 C C . ARG A 1 100 ? 4.075 -6.821 -16.100 1.00 90.38 100 ARG A C 1
ATOM 762 O O . ARG A 1 100 ? 3.001 -6.591 -15.538 1.00 90.38 100 ARG A O 1
ATOM 769 N N . HIS A 1 101 ? 4.707 -7.986 -15.978 1.00 94.38 101 HIS A N 1
ATOM 770 C CA . HIS A 1 101 ? 4.200 -9.053 -15.127 1.00 94.38 101 HIS A CA 1
ATOM 771 C C . HIS A 1 101 ? 4.129 -8.614 -13.658 1.00 94.38 101 HIS A C 1
ATOM 773 O O . HIS A 1 101 ? 3.074 -8.741 -13.040 1.00 94.38 101 HIS A O 1
ATOM 779 N N . ALA A 1 102 ? 5.208 -8.042 -13.118 1.00 93.81 102 ALA A N 1
ATOM 780 C CA . ALA A 1 102 ? 5.249 -7.527 -11.751 1.00 93.81 102 ALA A CA 1
ATOM 781 C C . ALA A 1 102 ? 4.231 -6.394 -11.522 1.00 93.81 102 ALA A C 1
ATOM 783 O O . ALA A 1 102 ? 3.521 -6.418 -10.521 1.00 93.81 102 ALA A O 1
ATOM 784 N N . SER A 1 103 ? 4.074 -5.476 -12.483 1.00 90.50 103 SER A N 1
ATOM 785 C CA . SER A 1 103 ? 3.042 -4.424 -12.449 1.00 90.50 103 SER A CA 1
ATOM 786 C C . SER A 1 103 ? 1.619 -4.999 -12.386 1.00 90.50 103 SER A C 1
ATOM 788 O O . SER A 1 103 ? 0.785 -4.549 -11.601 1.00 90.50 103 SER A O 1
ATOM 790 N N . SER A 1 104 ? 1.351 -6.079 -13.126 1.00 92.69 104 SER A N 1
ATOM 791 C CA . SER A 1 104 ? 0.063 -6.783 -13.052 1.00 92.69 104 SER A CA 1
ATOM 792 C C . SER A 1 104 ? -0.176 -7.416 -11.677 1.00 92.69 104 SER A C 1
ATOM 794 O O . SER A 1 104 ? -1.306 -7.434 -11.193 1.00 92.69 104 SER A O 1
ATOM 796 N N . GLN A 1 105 ? 0.872 -7.935 -11.025 1.00 95.19 105 GLN A N 1
ATOM 797 C CA . GLN A 1 105 ? 0.757 -8.452 -9.656 1.00 95.19 105 GLN A CA 1
ATOM 798 C C . GLN A 1 105 ? 0.499 -7.329 -8.650 1.00 95.19 105 GLN A C 1
ATOM 800 O O . GLN A 1 105 ? -0.368 -7.468 -7.790 1.00 95.19 105 GLN A O 1
ATOM 805 N N . MET A 1 106 ? 1.194 -6.204 -8.809 1.00 92.19 106 MET A N 1
ATOM 806 C CA . MET A 1 106 ? 1.011 -5.009 -7.992 1.00 92.19 106 MET A CA 1
ATOM 807 C C . MET A 1 106 ? -0.435 -4.499 -8.059 1.00 92.19 106 MET A C 1
ATOM 809 O O . MET A 1 106 ? -1.017 -4.193 -7.022 1.00 92.19 106 MET A O 1
ATOM 813 N N . LEU A 1 107 ? -1.066 -4.508 -9.242 1.00 91.44 107 LEU A N 1
ATOM 814 C CA . LEU A 1 107 ? -2.484 -4.160 -9.398 1.00 91.44 107 LEU A CA 1
ATOM 815 C C . LEU A 1 107 ? -3.417 -5.074 -8.589 1.00 91.44 107 LEU A C 1
ATOM 817 O O . LEU A 1 107 ? -4.417 -4.607 -8.038 1.00 91.44 107 LEU A O 1
ATOM 821 N N . ARG A 1 108 ? -3.109 -6.375 -8.502 1.00 94.69 108 ARG A N 1
ATOM 822 C CA . ARG A 1 108 ? -3.904 -7.315 -7.694 1.00 94.69 108 ARG A CA 1
ATOM 823 C C . ARG A 1 108 ? -3.804 -6.981 -6.211 1.00 94.69 108 ARG A C 1
ATOM 825 O O . ARG A 1 108 ? -4.845 -6.883 -5.563 1.00 94.69 108 ARG A O 1
ATOM 832 N N . HIS A 1 109 ? -2.589 -6.740 -5.719 1.00 94.69 109 HIS A N 1
ATOM 833 C CA . HIS A 1 109 ? -2.371 -6.310 -4.339 1.00 94.69 109 HIS A CA 1
ATOM 834 C C . HIS A 1 109 ? -3.072 -4.983 -4.051 1.00 94.69 109 HIS A C 1
ATOM 836 O O . HIS A 1 109 ? -3.810 -4.892 -3.081 1.00 94.69 109 HIS A O 1
ATOM 842 N N . ALA A 1 110 ? -2.955 -3.985 -4.930 1.00 91.38 110 ALA A N 1
ATOM 843 C CA . ALA A 1 110 ? -3.629 -2.696 -4.761 1.00 91.38 110 ALA A CA 1
ATOM 844 C C . ALA A 1 110 ? -5.159 -2.826 -4.717 1.00 91.38 110 ALA A C 1
ATOM 846 O O . ALA A 1 110 ? -5.821 -2.198 -3.893 1.00 91.38 110 ALA A O 1
ATOM 847 N N . SER A 1 111 ? -5.727 -3.677 -5.575 1.00 93.12 111 SER A N 1
ATOM 848 C CA . SER A 1 111 ? -7.171 -3.932 -5.596 1.00 93.12 111 SER A CA 1
ATOM 849 C C . SER A 1 111 ? -7.641 -4.577 -4.292 1.00 93.12 111 SER A C 1
ATOM 851 O O . SER A 1 111 ? -8.669 -4.188 -3.736 1.00 93.12 111 SER A O 1
ATOM 853 N N . GLN A 1 112 ? -6.889 -5.555 -3.782 1.00 96.00 112 GLN A N 1
ATOM 854 C CA . GLN A 1 112 ? -7.209 -6.203 -2.515 1.00 96.00 112 GLN A CA 1
ATOM 855 C C . GLN A 1 112 ? -7.004 -5.258 -1.326 1.00 96.00 112 GLN A C 1
ATOM 857 O O . GLN A 1 112 ? -7.885 -5.162 -0.471 1.00 96.00 112 GLN A O 1
ATOM 862 N N . LEU A 1 113 ? -5.898 -4.516 -1.315 1.00 94.25 113 LEU A N 1
ATOM 863 C CA . LEU A 1 113 ? -5.576 -3.491 -0.331 1.00 94.25 113 LEU A CA 1
ATOM 864 C C . LEU A 1 113 ? -6.698 -2.450 -0.238 1.00 94.25 113 LEU A C 1
ATOM 866 O O . LEU A 1 113 ? -7.177 -2.169 0.855 1.00 94.25 113 LEU A O 1
ATOM 870 N N . GLY A 1 114 ? -7.197 -1.954 -1.375 1.00 93.62 114 GLY A N 1
ATOM 871 C CA . GLY A 1 114 ? -8.321 -1.018 -1.413 1.00 93.62 114 GLY A CA 1
ATOM 872 C C . GLY A 1 114 ? -9.596 -1.584 -0.784 1.00 93.62 114 GLY A C 1
ATOM 873 O O . GLY A 1 114 ? -10.237 -0.906 0.018 1.00 93.62 114 GLY A O 1
ATOM 874 N N . ARG A 1 115 ? -9.944 -2.845 -1.077 1.00 96.00 115 ARG A N 1
ATOM 875 C CA . ARG A 1 115 ? -11.098 -3.513 -0.445 1.00 96.00 115 ARG A CA 1
ATOM 876 C C . ARG A 1 115 ? -10.946 -3.620 1.071 1.00 96.00 115 ARG A C 1
ATOM 878 O O . ARG A 1 115 ? -11.902 -3.349 1.793 1.00 96.00 115 ARG A O 1
ATOM 885 N N . LEU A 1 116 ? -9.759 -3.999 1.543 1.00 96.38 116 LEU A N 1
ATOM 886 C CA . LEU A 1 116 ? -9.470 -4.153 2.969 1.00 96.38 116 LEU A CA 1
ATOM 887 C C . LEU A 1 116 ? -9.475 -2.808 3.702 1.00 96.38 116 LEU A C 1
ATOM 889 O O . LEU A 1 116 ? -10.058 -2.719 4.778 1.00 96.38 116 LEU A O 1
ATOM 893 N N . LEU A 1 117 ? -8.895 -1.761 3.108 1.00 94.62 117 LEU A N 1
ATOM 894 C CA . LEU A 1 117 ? -8.892 -0.412 3.678 1.00 94.62 117 LEU A CA 1
ATOM 895 C C . LEU A 1 117 ? -10.309 0.148 3.818 1.00 94.62 117 LEU A C 1
ATOM 897 O O . LEU A 1 117 ? -10.640 0.661 4.881 1.00 94.62 117 LEU A O 1
ATOM 901 N N . MET A 1 118 ? -11.161 -0.003 2.797 1.00 93.69 118 MET A N 1
ATOM 902 C CA . MET A 1 118 ? -12.564 0.428 2.872 1.00 93.69 118 MET A CA 1
ATOM 903 C C . MET A 1 118 ? -13.338 -0.338 3.952 1.00 93.69 118 MET A C 1
ATOM 905 O O . MET A 1 118 ? -14.004 0.272 4.785 1.00 93.69 118 MET A O 1
ATOM 909 N N . ALA A 1 119 ? -13.205 -1.669 3.989 1.00 95.12 119 ALA A N 1
ATOM 910 C CA . ALA A 1 119 ? -13.867 -2.492 5.000 1.00 95.12 119 ALA A CA 1
ATOM 911 C C . ALA A 1 119 ? -13.399 -2.152 6.426 1.00 95.12 119 ALA A C 1
ATOM 913 O O . ALA A 1 119 ? -14.197 -2.154 7.367 1.00 95.12 119 ALA A O 1
ATOM 914 N N . LEU A 1 120 ? -12.110 -1.848 6.596 1.00 94.44 120 LEU A N 1
ATOM 915 C CA . LEU A 1 120 ? -11.554 -1.475 7.889 1.00 94.44 120 LEU A CA 1
ATOM 916 C C . LEU A 1 120 ? -12.041 -0.094 8.331 1.00 94.44 120 LEU A C 1
ATOM 918 O O . LEU A 1 120 ? -12.429 0.074 9.483 1.00 94.44 120 LEU A O 1
ATOM 922 N N . ASP A 1 121 ? -12.058 0.875 7.423 1.00 92.44 121 ASP A N 1
ATOM 923 C CA . ASP A 1 121 ? -12.568 2.224 7.663 1.00 92.44 121 ASP A CA 1
ATOM 924 C C . ASP A 1 121 ? -14.043 2.198 8.118 1.00 92.44 121 ASP A C 1
ATOM 926 O O . ASP A 1 121 ? -14.411 2.838 9.107 1.00 92.44 121 ASP A O 1
ATOM 930 N N . ASP A 1 122 ? -14.870 1.354 7.494 1.00 92.25 122 ASP A N 1
ATOM 931 C CA . ASP A 1 122 ? -16.257 1.118 7.915 1.00 92.25 122 ASP A CA 1
ATOM 932 C C . ASP A 1 122 ? -16.362 0.473 9.306 1.00 92.25 122 ASP A C 1
ATOM 934 O O . ASP A 1 122 ? -17.183 0.894 10.133 1.00 92.25 122 ASP A O 1
ATOM 938 N N . ALA A 1 123 ? -15.513 -0.516 9.605 1.00 92.69 123 ALA A N 1
ATOM 939 C CA . ALA A 1 123 ? -15.473 -1.163 10.917 1.00 92.69 123 ALA A CA 1
ATOM 940 C C . ALA A 1 123 ? -15.052 -0.183 12.028 1.00 92.69 123 ALA A C 1
ATOM 942 O O . ALA A 1 123 ? -15.670 -0.142 13.096 1.00 92.69 123 ALA A O 1
ATOM 943 N N . LEU A 1 124 ? -14.043 0.653 11.765 1.00 90.81 124 LEU A N 1
ATOM 944 C CA . LEU A 1 124 ? -13.564 1.681 12.691 1.00 90.81 124 LEU A CA 1
ATOM 945 C C . LEU A 1 124 ? -14.635 2.750 12.954 1.00 90.81 124 LEU A C 1
ATOM 947 O O . LEU A 1 124 ? -14.841 3.139 14.106 1.00 90.81 124 LEU A O 1
ATOM 951 N N . ARG A 1 125 ? -15.352 3.208 11.917 1.00 89.31 125 ARG A N 1
ATOM 952 C CA . ARG A 1 125 ? -16.473 4.153 12.070 1.00 89.31 125 ARG A CA 1
ATOM 953 C C . ARG A 1 125 ? -17.616 3.564 12.891 1.00 89.31 125 ARG A C 1
ATOM 955 O O . ARG A 1 125 ? -18.076 4.198 13.839 1.00 89.31 125 ARG A O 1
ATOM 962 N N . SER A 1 126 ? -18.021 2.335 12.582 1.00 89.25 126 SER A N 1
ATOM 963 C CA . SER A 1 126 ? -19.110 1.643 13.283 1.00 89.25 126 SER A CA 1
ATOM 964 C C . SER A 1 126 ? -18.824 1.481 14.782 1.00 89.25 126 SER A C 1
ATOM 966 O O . SER A 1 126 ? -19.714 1.666 15.618 1.00 89.25 126 SER A O 1
ATOM 968 N N . ALA A 1 127 ? -17.565 1.209 15.142 1.00 87.31 127 ALA A N 1
ATOM 969 C CA . ALA A 1 127 ? -17.133 1.125 16.534 1.00 87.31 127 ALA A CA 1
ATOM 970 C C . ALA A 1 127 ? -17.193 2.481 17.266 1.00 87.31 127 ALA A C 1
ATOM 972 O O . ALA A 1 127 ? -17.539 2.526 18.448 1.00 87.31 127 ALA A O 1
ATOM 973 N N . LYS A 1 128 ? -16.903 3.598 16.578 1.00 83.06 128 LYS A N 1
ATOM 974 C CA . LYS A 1 128 ? -17.032 4.953 17.148 1.00 83.06 128 LYS A CA 1
ATOM 975 C C . LYS A 1 128 ? -18.497 5.317 17.412 1.00 83.06 128 LYS A C 1
ATOM 977 O O . LYS A 1 128 ? -18.793 5.853 18.477 1.00 83.06 128 LYS A O 1
ATOM 982 N N . SER A 1 129 ? -19.404 4.980 16.492 1.00 78.81 129 SER A N 1
ATOM 983 C CA . SER A 1 129 ? -20.844 5.265 16.611 1.00 78.81 129 SER A CA 1
ATOM 984 C C . SER A 1 129 ? -21.570 4.418 17.662 1.00 78.81 129 SER A C 1
ATOM 986 O O . SER A 1 129 ? -22.648 4.799 18.104 1.00 78.81 129 SER A O 1
ATOM 988 N N . SER A 1 130 ? -20.993 3.286 18.080 1.00 67.12 130 SER A N 1
ATOM 989 C CA . SER A 1 130 ? -21.619 2.354 19.034 1.00 67.12 130 SER A CA 1
ATOM 990 C C . SER A 1 130 ? -21.282 2.633 20.507 1.00 67.12 130 SER A C 1
ATOM 992 O O . SER A 1 130 ? -21.731 1.895 21.386 1.00 67.12 130 SER A O 1
ATOM 994 N N . LYS A 1 131 ? -20.491 3.672 20.821 1.00 58.19 131 LYS A N 1
ATOM 995 C CA . LYS A 1 131 ? -20.240 4.059 22.220 1.00 58.19 131 LYS A CA 1
ATOM 996 C C . LYS A 1 131 ? -21.527 4.655 22.821 1.00 58.19 131 LYS A C 1
ATOM 998 O O . LYS A 1 131 ? -22.030 5.629 22.267 1.00 58.19 131 LYS A O 1
ATOM 1003 N N . PRO A 1 132 ? -22.058 4.111 23.935 1.00 49.12 132 PRO A N 1
ATOM 1004 C CA . PRO A 1 132 ? -23.284 4.619 24.538 1.00 49.12 132 PRO A CA 1
ATOM 1005 C C . PRO A 1 132 ? -23.087 6.056 25.028 1.00 49.12 132 PRO A C 1
ATOM 1007 O O . PRO A 1 132 ? -22.090 6.375 25.684 1.00 49.12 132 PRO A O 1
ATOM 1010 N N . ASP A 1 133 ? -24.055 6.905 24.692 1.00 47.12 133 ASP A N 1
ATOM 1011 C CA . ASP A 1 133 ? -24.166 8.280 25.162 1.00 47.12 133 ASP A CA 1
ATOM 1012 C C . ASP A 1 133 ? -24.139 8.291 26.701 1.00 47.12 133 ASP A C 1
ATOM 1014 O O . ASP A 1 133 ? -24.943 7.629 27.359 1.00 47.12 133 ASP A O 1
ATOM 1018 N N . LYS A 1 134 ? -23.187 9.019 27.300 1.00 53.03 134 LYS A N 1
ATOM 1019 C CA . LYS A 1 134 ? -23.116 9.205 28.761 1.00 53.03 134 LYS A CA 1
ATOM 1020 C C . LYS A 1 134 ? -24.188 10.179 29.279 1.00 53.03 134 LYS A C 1
ATOM 1022 O O . LYS A 1 134 ? -24.161 10.544 30.454 1.00 53.03 134 LYS A O 1
ATOM 1027 N N . SER A 1 135 ? -25.145 10.583 28.447 1.00 51.94 135 SER A N 1
ATOM 1028 C CA . SER A 1 135 ? -26.322 11.359 28.843 1.00 51.94 135 SER A CA 1
ATOM 1029 C C . SER A 1 135 ? -27.379 10.454 29.481 1.00 51.94 135 SER A C 1
ATOM 1031 O O . SER A 1 135 ? -28.366 10.080 28.857 1.00 51.94 135 SER A O 1
ATOM 1033 N N . GLY A 1 136 ? -27.163 10.053 30.735 1.00 48.94 136 GLY A N 1
ATOM 1034 C CA . GLY A 1 136 ? -28.133 9.201 31.427 1.00 48.94 136 GLY A CA 1
ATOM 1035 C C . GLY A 1 136 ? -27.820 8.818 32.869 1.00 48.94 136 GLY A C 1
ATOM 1036 O O . GLY A 1 136 ? -28.397 7.858 33.360 1.00 48.94 136 GLY A O 1
ATOM 1037 N N . MET A 1 137 ? -26.932 9.525 33.572 1.00 49.41 137 MET A N 1
ATOM 1038 C CA . MET A 1 137 ? -26.863 9.434 35.037 1.00 49.41 137 MET A CA 1
ATOM 1039 C C . MET A 1 137 ? -27.583 10.645 35.629 1.00 49.41 137 MET A C 1
ATOM 1041 O O . MET A 1 137 ? -26.965 11.600 36.091 1.00 49.41 137 MET A O 1
ATOM 1045 N N . LEU A 1 138 ? -28.918 10.612 35.574 1.00 50.56 138 LEU A N 1
ATOM 1046 C CA . LEU A 1 138 ? -29.735 11.436 36.457 1.00 50.56 138 LEU A CA 1
ATOM 1047 C C . LEU A 1 138 ? -29.523 10.923 37.882 1.00 50.56 138 LEU A C 1
ATOM 1049 O O . LEU A 1 138 ? -29.927 9.816 38.241 1.00 50.56 138 LEU A O 1
ATOM 1053 N N . VAL A 1 139 ? -28.831 11.750 38.657 1.00 55.53 139 VAL A N 1
ATOM 1054 C CA . VAL A 1 139 ? -28.689 11.657 40.104 1.00 55.53 139 VAL A CA 1
ATOM 1055 C C . VAL A 1 139 ? -30.088 11.522 40.702 1.00 55.53 139 VAL A C 1
ATOM 1057 O O . VAL A 1 139 ? -30.897 12.439 40.617 1.00 55.53 139 VAL A O 1
ATOM 1060 N N . SER A 1 140 ? -30.387 10.361 41.276 1.00 49.09 140 SER A N 1
ATOM 1061 C CA . SER A 1 140 ? -31.521 10.225 42.185 1.00 49.09 140 SER A CA 1
ATOM 1062 C C . SER A 1 140 ? -31.002 10.532 43.585 1.00 49.09 140 SER A C 1
ATOM 1064 O O . SER A 1 140 ? -30.429 9.664 44.241 1.00 49.09 140 SER A O 1
ATOM 1066 N N . GLU A 1 141 ? -31.131 11.789 44.011 1.00 57.00 141 GLU A N 1
ATOM 1067 C CA . GLU A 1 141 ? -31.060 12.146 45.430 1.00 57.00 141 GLU A CA 1
ATOM 1068 C C . GLU A 1 141 ? -32.225 11.464 46.164 1.00 57.00 141 GLU A C 1
ATOM 1070 O O . GLU A 1 141 ? -33.374 11.604 45.734 1.00 57.00 141 GLU A O 1
ATOM 1075 N N . PRO A 1 142 ? -31.990 10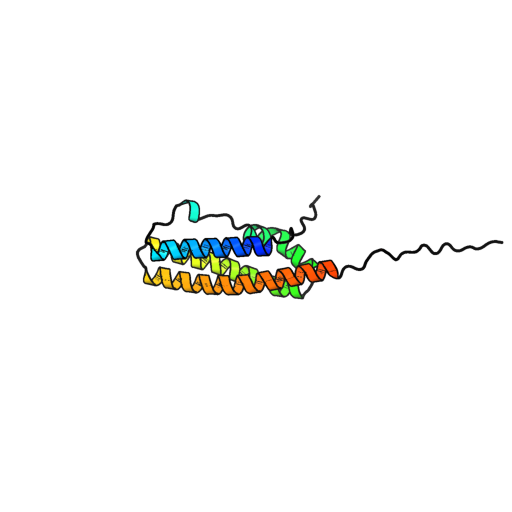.740 47.269 1.00 60.81 142 PRO A N 1
ATOM 1076 C CA . PRO A 1 142 ? -33.076 10.373 48.155 1.00 60.81 142 PRO A CA 1
ATOM 1077 C C . PRO A 1 142 ? -33.452 11.590 49.007 1.00 60.81 142 PRO A C 1
ATOM 1079 O O . PRO A 1 142 ? -32.775 11.933 49.975 1.00 60.81 142 PRO A O 1
ATOM 1082 N N . LEU A 1 143 ? -34.575 12.215 48.653 1.00 57.84 143 LEU A N 1
ATOM 1083 C CA . LEU A 1 143 ? -35.412 12.936 49.607 1.00 57.84 143 LEU A CA 1
ATOM 1084 C C . LEU A 1 143 ? -35.840 11.942 50.693 1.00 57.84 143 LEU A C 1
ATOM 1086 O O . LEU A 1 143 ? -36.637 11.041 50.437 1.00 57.84 143 LEU A O 1
ATOM 1090 N N . SER A 1 144 ? -35.314 12.111 51.901 1.00 59.44 144 SER A N 1
ATOM 1091 C CA . SER A 1 144 ? -35.951 11.583 53.101 1.00 59.44 144 SER A CA 1
ATOM 1092 C C . SER A 1 144 ? -35.914 12.663 54.175 1.00 59.44 144 SER A C 1
ATOM 1094 O O . SER A 1 144 ? -34.917 12.844 54.868 1.00 59.44 144 SER A O 1
ATOM 1096 N N . GLU A 1 145 ? -37.019 13.400 54.260 1.00 57.22 145 GLU A N 1
ATOM 1097 C CA . GLU A 1 145 ? -37.424 14.142 55.451 1.00 57.22 145 GLU A CA 1
ATOM 1098 C C . GLU 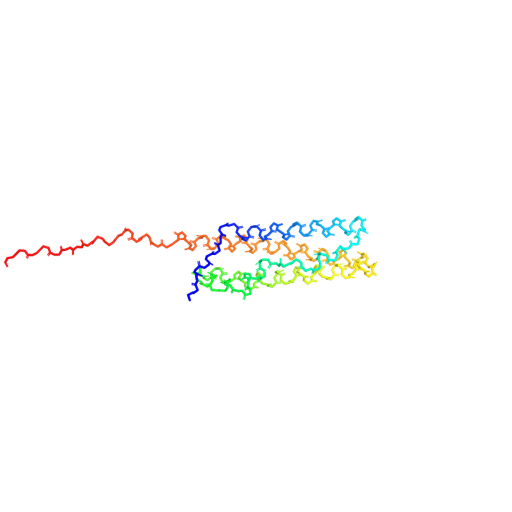A 1 145 ? -37.858 13.150 56.541 1.00 57.22 145 GLU A C 1
ATOM 1100 O O . GLU A 1 145 ? -38.644 12.243 56.258 1.00 57.22 145 GLU A O 1
ATOM 1105 N N . ALA A 1 146 ? -37.341 13.330 57.761 1.00 57.72 146 ALA A N 1
ATOM 1106 C CA . ALA A 1 146 ? -38.057 13.290 59.047 1.00 57.72 146 ALA A CA 1
ATOM 1107 C C . ALA A 1 146 ? -37.055 13.428 60.203 1.00 57.72 146 ALA A C 1
ATOM 1109 O O . ALA A 1 146 ? -36.152 12.566 60.312 1.00 57.72 146 ALA A O 1
#

Radius of gyration: 22.24 Å; chains: 1; bounding box: 56×24×81 Å

Secondary structure (DSSP, 8-state):
-----PPPTTHHHHHHHHHHHHHHHHHHHHHHTPPPPGGGS----HHHHHHHTTHHHHHHHH-HHHHHHHHHHHHHHHHHHHHHHHHHHHHHTT-HHHHHHHHHHHHHHHHHHHHHHHHHHHHHHHHHHTSPPSTT----------